Protein AF-A0AAU9RV12-F1 (afdb_monomer_lite)

Structure (mmCIF, N/CA/C/O backbone):
data_AF-A0AAU9RV12-F1
#
_entry.id   AF-A0AAU9RV12-F1
#
loop_
_atom_site.group_PDB
_atom_site.id
_atom_site.type_symbol
_atom_site.label_atom_id
_atom_site.label_alt_id
_atom_site.label_comp_id
_atom_site.label_asym_id
_atom_site.label_entity_id
_atom_site.label_seq_id
_atom_site.pdbx_PDB_ins_code
_atom_site.Cartn_x
_atom_site.Cartn_y
_atom_site.Cartn_z
_atom_site.occupancy
_atom_site.B_iso_or_equiv
_atom_site.auth_seq_id
_atom_site.auth_comp_id
_atom_site.auth_asym_id
_atom_site.auth_atom_id
_atom_site.pdbx_PDB_model_num
ATOM 1 N N . MET A 1 1 ? 1.280 -6.043 25.539 1.00 36.53 1 MET A N 1
ATOM 2 C CA . MET A 1 1 ? -0.089 -6.370 25.103 1.00 36.53 1 MET A CA 1
ATOM 3 C C . MET A 1 1 ? -0.228 -5.710 23.745 1.00 36.53 1 MET A C 1
ATOM 5 O O . MET A 1 1 ? -0.431 -4.511 23.679 1.00 36.53 1 MET A O 1
ATOM 9 N N . GLU A 1 2 ? 0.154 -6.430 22.691 1.00 38.16 2 GLU A N 1
ATOM 10 C CA . GLU A 1 2 ? 0.214 -5.901 21.323 1.00 38.16 2 GLU A CA 1
ATOM 11 C C . GLU A 1 2 ? -1.218 -5.829 20.806 1.00 38.16 2 GLU A C 1
ATOM 13 O O . GLU A 1 2 ? -1.860 -6.860 20.603 1.00 38.16 2 GLU A O 1
ATOM 18 N N . ASP A 1 3 ? -1.752 -4.612 20.732 1.00 43.84 3 ASP A N 1
ATOM 19 C CA . ASP A 1 3 ? -3.154 -4.380 20.423 1.00 43.84 3 ASP A CA 1
ATOM 20 C C . ASP A 1 3 ? -3.538 -5.059 19.106 1.00 43.84 3 ASP A C 1
ATOM 22 O O . ASP A 1 3 ? -3.090 -4.695 18.016 1.00 43.84 3 ASP A O 1
ATOM 26 N N . THR A 1 4 ? -4.457 -6.015 19.203 1.00 48.25 4 THR A N 1
ATOM 27 C CA . THR A 1 4 ? -5.082 -6.751 18.095 1.00 48.25 4 THR A CA 1
ATOM 28 C C . THR A 1 4 ? -5.861 -5.845 17.126 1.00 48.25 4 THR A C 1
ATOM 30 O O . THR A 1 4 ? -6.397 -6.305 16.121 1.00 48.25 4 THR A O 1
ATOM 33 N N . SER A 1 5 ? -5.873 -4.529 17.363 1.00 47.97 5 SER A N 1
ATOM 34 C CA . SER A 1 5 ? -6.358 -3.499 16.443 1.00 47.97 5 SER A CA 1
ATOM 35 C C . SER A 1 5 ? -5.388 -3.187 15.288 1.00 47.97 5 SER A C 1
ATOM 37 O O . SER A 1 5 ? -5.788 -2.527 14.323 1.00 47.97 5 SER A O 1
ATOM 39 N N . PHE A 1 6 ? -4.138 -3.672 15.349 1.00 47.59 6 PHE A N 1
ATOM 40 C CA . PHE A 1 6 ? -3.073 -3.400 14.372 1.00 47.59 6 PHE A CA 1
ATOM 41 C C . PHE A 1 6 ? -3.383 -3.835 12.925 1.00 47.59 6 PHE A C 1
ATOM 43 O O . PHE A 1 6 ? -2.755 -3.312 12.007 1.00 47.59 6 PHE A O 1
ATOM 50 N N . LEU A 1 7 ? -4.345 -4.738 12.702 1.00 52.47 7 LEU A N 1
ATOM 51 C CA . LEU A 1 7 ? -4.658 -5.321 11.387 1.00 52.47 7 LEU A CA 1
ATOM 52 C C . LEU A 1 7 ? -6.014 -4.887 10.800 1.00 52.47 7 LEU A C 1
ATOM 54 O O . LEU A 1 7 ? -6.510 -5.525 9.871 1.00 52.47 7 LEU A O 1
ATOM 58 N N . ASN A 1 8 ? -6.645 -3.828 11.321 1.00 54.22 8 ASN A N 1
ATOM 59 C CA . ASN A 1 8 ? -8.012 -3.492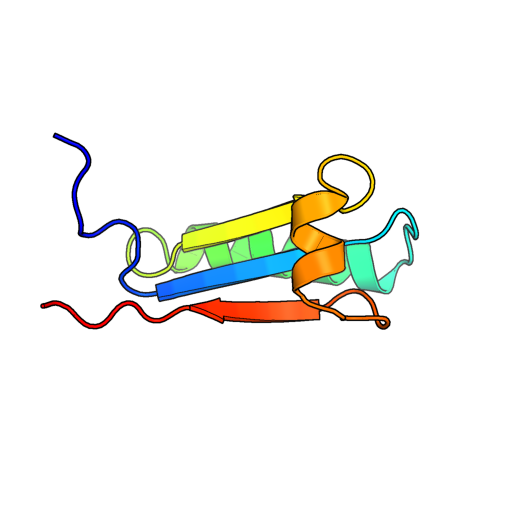 10.901 1.00 54.22 8 ASN A CA 1
ATOM 60 C C . ASN A 1 8 ? -8.123 -3.186 9.392 1.00 54.22 8 ASN A C 1
ATOM 62 O O . ASN A 1 8 ? -9.090 -3.632 8.774 1.00 54.22 8 ASN A O 1
ATOM 66 N N . LYS A 1 9 ? -7.125 -2.532 8.775 1.00 64.81 9 LYS A N 1
ATOM 67 C CA . LYS A 1 9 ? -6.908 -2.446 7.314 1.00 64.81 9 LYS A CA 1
ATOM 68 C C . LYS A 1 9 ? -5.424 -2.162 7.056 1.00 64.81 9 LYS A C 1
ATOM 70 O O . LYS A 1 9 ? -4.943 -1.097 7.443 1.00 64.81 9 LYS A O 1
ATOM 75 N N . MET A 1 10 ? -4.693 -3.092 6.442 1.00 74.69 10 MET A N 1
ATOM 76 C CA . MET A 1 10 ? -3.271 -2.915 6.124 1.00 74.69 10 MET A CA 1
ATOM 77 C C . MET A 1 10 ? -3.057 -2.916 4.614 1.00 74.69 10 MET A C 1
ATOM 79 O O . MET A 1 10 ? -3.377 -3.895 3.949 1.00 74.69 10 MET A O 1
ATOM 83 N N . PHE A 1 11 ? -2.496 -1.837 4.082 1.00 79.25 11 PHE A N 1
ATOM 84 C CA . PHE A 1 11 ? -2.012 -1.767 2.709 1.00 79.25 11 PHE A CA 1
ATOM 85 C C . PHE A 1 11 ? -0.547 -2.169 2.688 1.00 79.25 11 PHE A C 1
ATOM 87 O O . PHE A 1 11 ? 0.282 -1.543 3.342 1.00 79.25 11 PHE A O 1
ATOM 94 N N . LEU A 1 12 ? -0.224 -3.205 1.930 1.00 76.62 12 LEU A N 1
ATOM 95 C CA . LEU A 1 12 ? 1.128 -3.689 1.751 1.00 76.62 12 LEU A CA 1
ATOM 96 C C . LEU A 1 12 ? 1.583 -3.451 0.319 1.00 76.62 12 LEU A C 1
ATOM 98 O O . LEU A 1 12 ? 1.025 -4.016 -0.617 1.00 76.62 12 LEU A O 1
ATOM 102 N N . GLN A 1 13 ? 2.644 -2.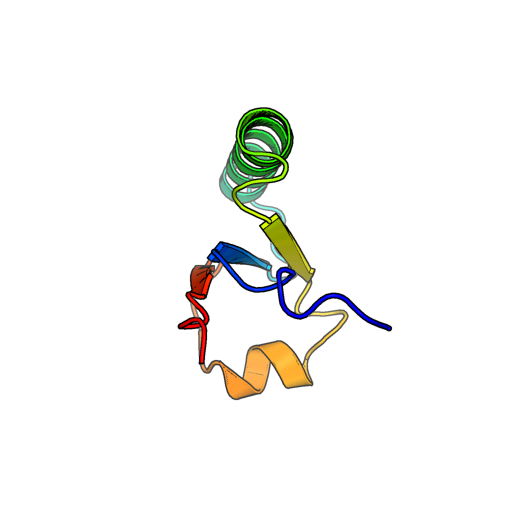675 0.161 1.00 77.06 13 GLN A N 1
ATOM 103 C CA . GLN A 1 13 ? 3.326 -2.509 -1.111 1.00 77.06 13 GLN A CA 1
ATOM 104 C C . GLN A 1 13 ? 4.562 -3.414 -1.152 1.00 77.06 13 GLN A C 1
ATOM 106 O O . GLN A 1 13 ? 5.477 -3.267 -0.336 1.00 77.06 13 GLN A O 1
ATOM 111 N N . LEU A 1 14 ? 4.616 -4.321 -2.129 1.00 73.44 14 LEU A N 1
ATOM 112 C CA . LEU A 1 14 ? 5.815 -5.093 -2.449 1.00 73.44 14 LEU A CA 1
ATOM 113 C C . LEU A 1 14 ? 6.602 -4.405 -3.560 1.00 73.44 14 LEU A C 1
ATOM 115 O O . LEU A 1 14 ? 6.065 -4.092 -4.628 1.00 73.44 14 LEU A O 1
ATOM 119 N N . ARG A 1 15 ? 7.901 -4.210 -3.319 1.00 72.75 15 ARG A N 1
ATOM 120 C CA . ARG A 1 15 ? 8.831 -3.593 -4.267 1.00 72.75 15 ARG A CA 1
ATOM 121 C C . ARG A 1 15 ? 9.998 -4.530 -4.578 1.00 72.75 15 ARG A C 1
ATOM 123 O O . ARG A 1 15 ? 10.600 -5.102 -3.667 1.00 72.75 15 ARG A O 1
ATOM 130 N N . SER A 1 16 ? 10.360 -4.637 -5.856 1.00 66.62 16 SER A N 1
ATOM 131 C CA . SER A 1 16 ? 11.629 -5.245 -6.271 1.00 66.62 16 SER A CA 1
ATOM 132 C C . SER A 1 16 ? 12.764 -4.217 -6.275 1.00 66.62 16 SER A C 1
ATOM 134 O O . SER A 1 16 ? 12.563 -3.025 -6.053 1.00 66.62 16 SER A O 1
ATOM 136 N N . THR A 1 17 ? 13.980 -4.668 -6.565 1.00 62.69 17 THR A N 1
ATOM 137 C CA . THR A 1 17 ? 15.161 -3.808 -6.749 1.00 62.69 17 THR A CA 1
ATOM 138 C C . THR A 1 17 ? 15.026 -2.792 -7.891 1.00 62.69 17 THR A C 1
ATOM 140 O O . THR A 1 17 ? 15.852 -1.884 -7.990 1.00 62.69 17 THR A O 1
ATOM 143 N N . CYS A 1 18 ? 14.005 -2.898 -8.750 1.00 63.91 18 CYS A N 1
ATOM 144 C CA . CYS A 1 18 ? 13.832 -2.003 -9.887 1.00 63.91 18 CYS A CA 1
ATOM 145 C C . CYS A 1 18 ? 13.299 -0.626 -9.444 1.00 63.91 18 CYS A C 1
ATOM 147 O O . CYS A 1 18 ? 12.115 -0.448 -9.149 1.00 63.91 18 CYS A O 1
ATOM 149 N N . LYS A 1 19 ? 14.185 0.377 -9.410 1.00 63.19 19 LYS A N 1
ATOM 150 C CA . LYS A 1 19 ? 13.846 1.788 -9.165 1.00 63.19 19 LYS A CA 1
ATOM 151 C C . LYS A 1 19 ? 13.361 2.463 -10.455 1.00 63.19 19 LYS A C 1
ATOM 153 O O . LYS A 1 19 ? 14.058 3.295 -11.022 1.00 63.19 19 LYS A O 1
ATOM 158 N N . SER A 1 20 ? 12.170 2.106 -10.926 1.00 67.94 20 SER A N 1
ATOM 159 C CA . SER A 1 20 ? 11.510 2.822 -12.031 1.00 67.94 20 SER A CA 1
ATOM 160 C C . SER A 1 20 ? 10.883 4.138 -11.541 1.00 67.94 20 SER A C 1
ATOM 162 O O . SER A 1 20 ? 10.455 4.216 -10.386 1.00 67.94 20 SER A O 1
ATOM 164 N N . TYR A 1 21 ? 10.777 5.156 -12.401 1.00 69.81 21 TYR A N 1
ATOM 165 C CA . TYR A 1 21 ? 10.124 6.441 -12.090 1.00 69.81 21 TYR A CA 1
ATOM 166 C C . TYR A 1 21 ? 8.705 6.251 -11.524 1.00 69.81 21 TYR A C 1
ATOM 168 O O . TYR A 1 21 ? 8.341 6.859 -10.519 1.00 69.81 21 TYR A O 1
ATOM 176 N N . TYR A 1 22 ? 7.949 5.299 -12.080 1.00 71.19 22 TYR A N 1
ATOM 177 C CA . TYR A 1 22 ? 6.611 4.942 -11.601 1.00 71.19 22 TYR A CA 1
ATOM 178 C C . TYR A 1 22 ? 6.605 4.432 -10.155 1.00 71.19 22 TYR A C 1
ATOM 180 O O . TYR A 1 22 ? 5.706 4.768 -9.389 1.00 71.19 22 TYR A O 1
ATOM 188 N N . THR A 1 23 ? 7.628 3.666 -9.752 1.00 74.56 23 THR A N 1
ATOM 189 C CA . THR A 1 23 ? 7.728 3.181 -8.364 1.00 74.56 23 THR A CA 1
ATOM 190 C C . THR A 1 23 ? 7.973 4.320 -7.382 1.00 74.56 23 THR A C 1
ATOM 192 O O . THR A 1 23 ? 7.430 4.287 -6.290 1.00 74.56 23 THR A O 1
ATOM 195 N N . GLN A 1 24 ? 8.731 5.349 -7.773 1.00 81.12 24 GLN A N 1
ATOM 196 C CA . GLN A 1 24 ? 9.010 6.500 -6.908 1.00 81.12 24 GLN A CA 1
ATOM 197 C C . GLN A 1 24 ? 7.781 7.394 -6.728 1.00 81.12 24 GLN A C 1
ATOM 199 O O . GLN A 1 24 ? 7.526 7.875 -5.628 1.00 81.12 24 GLN A O 1
ATOM 204 N N . HIS A 1 25 ? 7.010 7.604 -7.799 1.00 85.12 25 HIS A N 1
ATOM 205 C CA . HIS A 1 25 ? 5.760 8.354 -7.710 1.00 85.12 25 HIS A CA 1
ATOM 206 C C . HIS A 1 25 ? 4.743 7.636 -6.814 1.00 85.12 25 HIS A C 1
ATOM 208 O O . HIS A 1 25 ? 4.148 8.261 -5.940 1.00 85.12 25 HIS A O 1
ATOM 214 N N . LEU A 1 26 ? 4.609 6.315 -6.977 1.00 83.62 26 LEU A N 1
ATOM 215 C CA . LEU A 1 26 ? 3.737 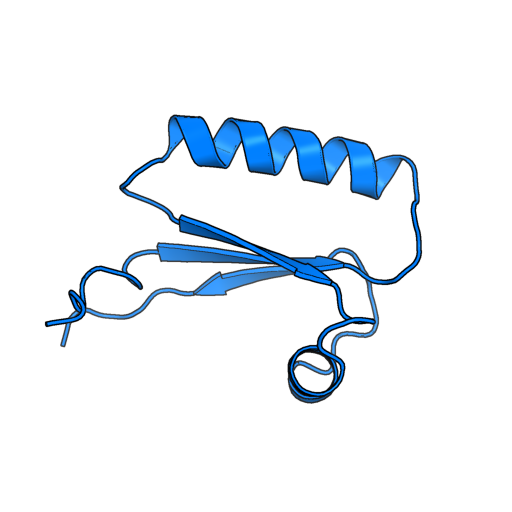5.502 -6.135 1.00 83.62 26 LEU A CA 1
ATOM 216 C C . LEU A 1 26 ? 4.177 5.508 -4.663 1.00 83.62 26 LEU A C 1
ATOM 218 O O . LEU A 1 26 ? 3.324 5.638 -3.791 1.00 83.62 26 LEU A O 1
ATOM 222 N N . ASP A 1 27 ? 5.483 5.410 -4.388 1.00 85.38 27 ASP A N 1
ATOM 223 C CA . ASP A 1 27 ? 6.019 5.480 -3.021 1.00 85.38 27 ASP A CA 1
ATOM 224 C C . ASP A 1 27 ? 5.598 6.790 -2.332 1.00 85.38 27 ASP A C 1
ATOM 226 O O . ASP A 1 27 ? 5.112 6.757 -1.206 1.00 85.38 27 ASP A O 1
ATOM 230 N N . ARG A 1 28 ? 5.713 7.934 -3.027 1.00 88.12 28 ARG A N 1
ATOM 231 C CA . ARG A 1 28 ? 5.305 9.241 -2.487 1.00 88.12 28 ARG A CA 1
ATOM 232 C C . ARG A 1 28 ? 3.804 9.297 -2.195 1.00 88.12 28 ARG A C 1
ATOM 234 O O . ARG A 1 28 ? 3.415 9.719 -1.115 1.00 88.12 28 ARG A O 1
ATOM 241 N N . MET A 1 29 ? 2.974 8.845 -3.135 1.00 89.38 29 MET A N 1
ATOM 242 C CA . MET A 1 29 ? 1.515 8.823 -2.958 1.00 89.38 29 MET A CA 1
ATOM 243 C C . MET A 1 29 ? 1.095 7.949 -1.770 1.00 89.38 29 MET A C 1
ATOM 245 O O . MET A 1 29 ? 0.184 8.306 -1.029 1.00 89.38 29 MET A O 1
ATOM 249 N N . LEU A 1 30 ? 1.770 6.815 -1.559 1.00 87.06 30 LEU A N 1
ATOM 250 C CA . LEU A 1 30 ? 1.496 5.935 -0.423 1.00 87.06 30 LEU A CA 1
ATOM 251 C C . LEU A 1 30 ? 1.976 6.527 0.903 1.00 87.06 30 LEU A C 1
ATOM 253 O O . LEU A 1 30 ? 1.316 6.321 1.915 1.00 87.06 30 LEU A O 1
ATOM 257 N N . GLU A 1 31 ? 3.087 7.263 0.913 1.00 88.88 31 GLU A N 1
ATOM 258 C CA . GLU A 1 31 ? 3.550 7.999 2.095 1.00 88.88 31 GLU A CA 1
ATOM 259 C C . GLU A 1 31 ? 2.575 9.130 2.470 1.00 88.88 31 GLU A C 1
ATOM 261 O O . GLU A 1 31 ? 2.223 9.261 3.640 1.00 88.88 31 GLU A O 1
ATOM 266 N N . GLU A 1 32 ? 2.065 9.887 1.493 1.00 91.94 32 GLU A N 1
ATOM 267 C CA . GLU A 1 32 ? 1.039 10.920 1.713 1.00 91.94 32 GLU A CA 1
ATOM 268 C C . GLU A 1 32 ? -0.271 10.312 2.246 1.00 91.94 32 GLU A C 1
ATOM 270 O O . GLU A 1 32 ? -0.795 10.755 3.271 1.00 91.94 32 GLU A O 1
ATOM 275 N N . ALA A 1 33 ? -0.748 9.227 1.628 1.00 89.06 33 ALA A N 1
ATOM 276 C CA . ALA A 1 33 ? -1.929 8.500 2.092 1.00 89.06 33 ALA A CA 1
ATOM 277 C C . ALA A 1 33 ? -1.728 7.903 3.498 1.00 89.06 33 ALA A C 1
ATOM 279 O O . ALA A 1 33 ? -2.648 7.900 4.316 1.00 89.06 33 ALA A O 1
ATOM 280 N N . ALA A 1 34 ? -0.524 7.425 3.821 1.00 87.81 34 ALA A N 1
ATOM 281 C CA . ALA A 1 34 ? -0.227 6.898 5.149 1.00 87.81 34 ALA A CA 1
ATOM 282 C C . ALA A 1 34 ? -0.402 7.949 6.245 1.00 87.81 34 ALA A C 1
ATOM 284 O O . ALA A 1 34 ? -0.845 7.601 7.336 1.00 87.81 34 ALA A O 1
ATOM 285 N N . VAL A 1 35 ? -0.085 9.213 5.956 1.00 89.31 35 VAL A N 1
ATOM 286 C CA . VAL A 1 35 ? -0.301 10.329 6.884 1.00 89.31 35 VAL A CA 1
ATOM 287 C C . VAL A 1 35 ? -1.788 10.669 6.988 1.00 89.31 35 VAL A C 1
ATOM 289 O O . VAL A 1 35 ? -2.287 10.845 8.097 1.00 89.31 35 VAL A O 1
ATOM 292 N N . GLU A 1 36 ? -2.504 10.719 5.864 1.00 90.88 36 GLU A N 1
ATOM 293 C CA . GLU A 1 36 ? -3.928 11.084 5.823 1.00 90.88 36 GLU A CA 1
ATOM 294 C C . GLU A 1 36 ? -4.829 10.060 6.529 1.00 90.88 36 GLU A C 1
ATOM 296 O O . GLU A 1 36 ? -5.730 10.421 7.286 1.00 90.88 36 GLU A O 1
ATOM 301 N N . PHE A 1 37 ? -4.585 8.768 6.308 1.00 85.75 37 PHE A N 1
ATOM 302 C CA . PHE A 1 37 ? -5.444 7.700 6.820 1.00 85.75 37 PHE A CA 1
ATOM 303 C C . PHE A 1 37 ? -4.998 7.143 8.177 1.00 85.75 37 PHE A C 1
ATOM 305 O O . PHE A 1 37 ? -5.621 6.201 8.682 1.00 85.75 37 PHE A O 1
ATOM 312 N N . TYR A 1 38 ? -3.952 7.696 8.794 1.00 80.19 38 TYR A N 1
ATOM 313 C CA . TYR A 1 38 ? -3.525 7.288 10.130 1.00 80.19 38 TYR A CA 1
ATOM 314 C C . TYR A 1 38 ? -4.542 7.734 11.198 1.00 80.19 38 TYR A C 1
ATOM 316 O O . TYR A 1 38 ? -4.966 8.888 11.187 1.00 80.19 38 TYR A O 1
ATOM 324 N N . PRO A 1 39 ? -4.938 6.875 12.163 1.00 82.06 39 PRO A N 1
ATOM 325 C CA . PRO A 1 39 ? -4.510 5.489 12.406 1.00 82.06 39 PRO A CA 1
ATOM 326 C C . PRO A 1 39 ? -5.445 4.422 11.799 1.00 82.06 39 PRO A C 1
ATOM 328 O O . PRO A 1 39 ? -5.291 3.234 12.081 1.00 82.06 39 PRO A O 1
ATOM 331 N N . THR A 1 40 ? -6.439 4.833 11.011 1.00 80.50 40 THR A N 1
ATOM 332 C CA . THR A 1 40 ? -7.501 3.971 10.465 1.00 80.50 40 THR A CA 1
ATOM 333 C C . THR A 1 40 ? -6.967 2.896 9.520 1.00 80.50 40 THR A C 1
ATOM 335 O O . THR A 1 40 ? -7.457 1.764 9.526 1.00 80.50 40 THR A O 1
ATOM 338 N N . ILE A 1 41 ? -5.977 3.244 8.700 1.00 81.00 41 ILE A N 1
ATOM 339 C CA . ILE A 1 41 ? -5.346 2.347 7.732 1.00 81.00 41 ILE A CA 1
ATOM 340 C C . ILE A 1 41 ? -3.836 2.404 7.942 1.00 81.00 41 ILE A C 1
ATOM 342 O O . ILE A 1 41 ? -3.252 3.483 8.006 1.00 81.00 41 ILE A O 1
ATOM 346 N N . LYS A 1 42 ? -3.191 1.237 8.033 1.00 81.00 42 LYS A N 1
ATOM 347 C CA . LYS A 1 42 ? -1.729 1.145 8.122 1.00 81.00 42 LYS A CA 1
ATOM 348 C C . LYS A 1 42 ? -1.138 0.829 6.760 1.00 81.00 42 LYS A C 1
ATOM 350 O O . LYS A 1 42 ? -1.550 -0.129 6.113 1.00 81.00 42 LYS A O 1
ATOM 355 N N . PHE A 1 43 ? -0.145 1.605 6.354 1.00 85.44 43 PHE A N 1
ATOM 356 C CA . PHE A 1 43 ? 0.608 1.381 5.126 1.00 85.44 43 PHE A CA 1
ATOM 357 C C . PHE A 1 43 ? 1.955 0.760 5.483 1.00 85.44 43 PHE A C 1
ATOM 359 O O . PHE A 1 43 ? 2.658 1.238 6.372 1.00 85.44 43 PHE A O 1
ATOM 366 N N . MET A 1 44 ? 2.308 -0.326 4.806 1.00 83.50 44 MET A N 1
ATOM 367 C CA . MET A 1 44 ? 3.555 -1.052 4.993 1.00 83.50 44 MET A CA 1
ATOM 368 C C . MET A 1 44 ? 4.245 -1.215 3.641 1.00 83.50 44 MET A C 1
ATOM 370 O O . MET A 1 44 ? 3.627 -1.614 2.654 1.00 83.50 44 MET A O 1
ATOM 374 N N . ARG A 1 45 ? 5.548 -0.931 3.596 1.00 83.62 45 ARG A N 1
ATOM 375 C CA . ARG A 1 45 ? 6.389 -1.118 2.410 1.00 83.62 45 ARG A CA 1
ATOM 376 C C . ARG A 1 45 ? 7.399 -2.223 2.681 1.00 83.62 45 ARG A C 1
ATOM 378 O O . ARG A 1 45 ? 8.186 -2.115 3.619 1.00 83.62 45 ARG A O 1
ATOM 385 N N . ILE A 1 46 ? 7.403 -3.261 1.848 1.00 82.44 46 ILE A N 1
ATOM 386 C CA . ILE A 1 46 ? 8.363 -4.365 1.931 1.00 82.44 46 ILE A CA 1
ATOM 387 C C . ILE A 1 46 ? 9.245 -4.374 0.683 1.00 82.44 46 ILE A C 1
ATOM 389 O O . ILE A 1 46 ? 8.775 -4.436 -0.456 1.00 82.44 46 ILE A O 1
ATOM 393 N N . GLU A 1 47 ? 10.556 -4.348 0.914 1.00 81.00 47 GLU A N 1
ATOM 394 C CA . GLU A 1 47 ? 11.563 -4.545 -0.124 1.00 81.00 47 GLU A CA 1
ATOM 395 C C . GLU A 1 47 ? 11.898 -6.035 -0.241 1.00 81.00 47 GLU A C 1
ATOM 397 O O . GLU A 1 47 ? 12.551 -6.615 0.628 1.00 81.00 47 GLU A O 1
ATOM 402 N N . CYS A 1 48 ? 11.502 -6.657 -1.349 1.00 77.44 48 CYS A N 1
ATOM 403 C CA . CYS A 1 48 ? 11.773 -8.065 -1.624 1.00 77.44 48 CYS A CA 1
ATOM 404 C C . CYS A 1 48 ? 13.247 -8.498 -1.601 1.00 77.44 48 CYS A C 1
ATOM 406 O O . CYS A 1 48 ? 13.487 -9.614 -1.143 1.00 77.44 48 CYS A O 1
ATOM 408 N N . PRO A 1 49 ? 14.254 -7.690 -2.008 1.00 77.56 49 PRO A N 1
ATOM 409 C CA . PRO A 1 49 ? 15.653 -8.082 -1.805 1.00 77.56 49 PRO A CA 1
ATOM 410 C C . PRO A 1 49 ? 16.027 -8.257 -0.326 1.00 77.56 49 PRO A C 1
ATOM 412 O O . PRO A 1 49 ? 16.918 -9.041 -0.021 1.00 77.56 49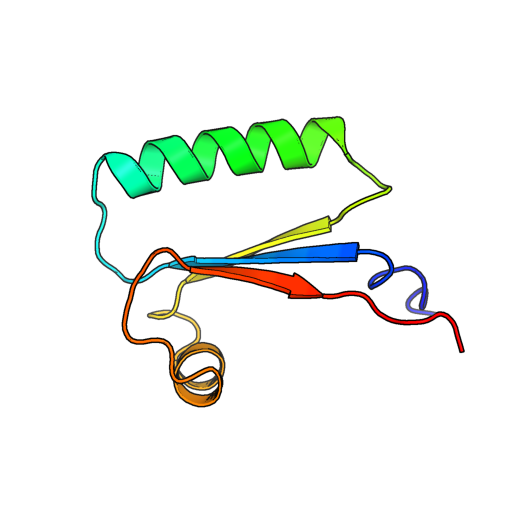 PRO A O 1
ATOM 415 N N . LYS A 1 50 ? 15.354 -7.550 0.594 1.00 80.12 50 LYS A N 1
ATOM 416 C CA . LYS A 1 50 ? 15.578 -7.683 2.042 1.00 80.12 50 LYS A CA 1
ATOM 417 C C . LYS A 1 50 ? 14.778 -8.835 2.648 1.00 80.12 50 LYS A C 1
ATOM 419 O O . LYS A 1 50 ? 15.232 -9.446 3.609 1.00 80.12 50 LYS A O 1
ATOM 424 N N . TYR A 1 51 ? 13.613 -9.147 2.078 1.00 81.12 51 TYR A N 1
ATOM 425 C CA . TYR A 1 51 ? 12.693 -10.168 2.588 1.00 81.12 51 TYR A CA 1
ATOM 426 C C . TYR A 1 51 ? 12.270 -11.168 1.496 1.00 81.12 51 TYR A C 1
ATOM 428 O O . TYR A 1 51 ? 11.088 -11.241 1.144 1.00 81.12 51 TYR A O 1
ATOM 436 N N . PRO A 1 52 ? 13.204 -11.976 0.958 1.00 76.19 52 PRO A N 1
ATOM 437 C CA . PRO A 1 52 ? 12.911 -12.882 -0.151 1.00 76.19 52 PRO A CA 1
ATOM 438 C C . PRO A 1 52 ? 11.838 -13.919 0.207 1.00 76.19 52 PRO A C 1
ATOM 440 O O . PRO A 1 52 ? 10.938 -14.155 -0.592 1.00 76.19 52 PRO A O 1
ATOM 443 N N . GLY A 1 53 ? 11.853 -14.475 1.426 1.00 79.81 53 GLY A N 1
ATOM 444 C CA . GLY A 1 53 ? 10.840 -15.446 1.869 1.00 79.81 53 GLY A CA 1
ATOM 445 C C . GLY A 1 53 ? 9.413 -14.884 1.873 1.00 79.81 53 GLY A C 1
ATOM 446 O O . GLY A 1 53 ? 8.470 -15.566 1.470 1.00 79.81 53 GLY A O 1
ATOM 447 N N . PHE A 1 54 ? 9.252 -13.609 2.240 1.00 80.06 54 PHE A N 1
ATOM 448 C CA . PHE A 1 54 ? 7.952 -12.939 2.213 1.00 80.06 54 PHE A CA 1
ATOM 449 C C . PHE A 1 54 ? 7.437 -12.750 0.775 1.00 80.06 54 PHE A C 1
ATOM 451 O O . PHE A 1 54 ? 6.253 -12.928 0.507 1.00 80.06 54 PHE A O 1
ATOM 458 N N . CYS A 1 55 ? 8.314 -12.422 -0.175 1.00 75.12 55 CYS A N 1
ATOM 459 C CA . CYS A 1 55 ? 7.899 -12.195 -1.562 1.00 75.12 55 CYS A CA 1
ATOM 460 C C . CYS A 1 55 ? 7.725 -13.488 -2.371 1.00 75.12 55 CYS A C 1
ATOM 462 O O . CYS A 1 55 ? 6.828 -13.562 -3.209 1.00 75.12 55 CYS A O 1
ATOM 464 N N . ILE A 1 56 ? 8.526 -14.525 -2.097 1.00 74.94 56 ILE A N 1
ATOM 465 C CA . ILE A 1 56 ? 8.413 -15.842 -2.749 1.00 74.94 56 ILE A CA 1
ATOM 466 C C . ILE A 1 56 ? 7.068 -16.493 -2.411 1.00 74.94 56 ILE A C 1
ATOM 468 O O . ILE A 1 56 ? 6.378 -16.984 -3.302 1.00 74.94 56 ILE A O 1
ATOM 472 N N . THR A 1 57 ? 6.653 -16.442 -1.141 1.00 73.19 57 THR A N 1
ATOM 473 C CA . THR A 1 57 ? 5.366 -17.008 -0.692 1.00 73.19 57 THR A CA 1
ATOM 474 C C . THR A 1 57 ? 4.153 -16.341 -1.343 1.00 73.19 57 THR A C 1
ATOM 476 O O . THR A 1 57 ? 3.124 -16.986 -1.517 1.00 73.19 57 THR A O 1
ATOM 479 N N . ARG A 1 58 ? 4.273 -15.078 -1.772 1.00 73.31 58 ARG A N 1
ATOM 480 C CA . ARG A 1 58 ? 3.203 -14.333 -2.458 1.00 73.31 58 ARG A CA 1
ATOM 481 C C . ARG A 1 58 ? 3.074 -14.664 -3.949 1.00 73.31 58 ARG A C 1
ATOM 483 O O . ARG A 1 58 ? 2.080 -14.268 -4.554 1.00 73.31 58 ARG A O 1
ATOM 490 N N . GLN A 1 5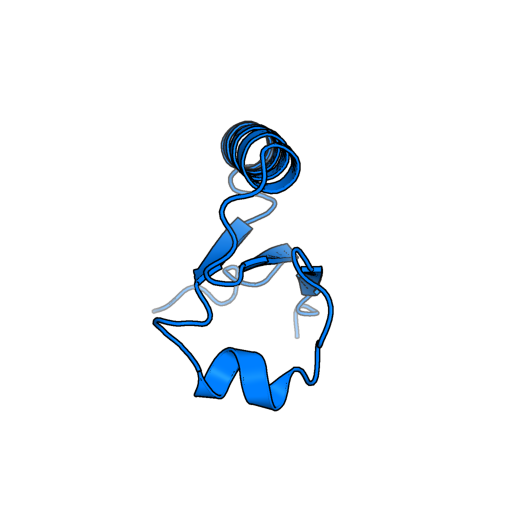9 ? 4.056 -15.357 -4.541 1.00 67.56 59 GLN A N 1
ATOM 491 C CA . GLN A 1 59 ? 4.096 -15.759 -5.959 1.00 67.56 59 GLN A CA 1
ATOM 492 C C . GLN A 1 59 ? 3.792 -14.618 -6.955 1.00 67.56 59 GLN A C 1
ATOM 494 O O . GLN A 1 59 ? 3.252 -14.843 -8.038 1.00 67.56 59 GLN A O 1
ATOM 499 N N . LYS A 1 60 ? 4.118 -13.365 -6.608 1.00 70.69 60 LYS A N 1
ATOM 500 C CA . LYS A 1 60 ? 3.918 -12.213 -7.499 1.00 70.69 60 LYS A CA 1
ATOM 501 C C . LYS A 1 60 ? 5.179 -11.969 -8.322 1.00 70.69 60 LYS A C 1
ATOM 503 O O . LYS A 1 60 ? 6.250 -11.726 -7.773 1.00 70.69 60 LYS A O 1
ATOM 508 N N . SER A 1 61 ? 5.040 -12.023 -9.645 1.00 65.38 61 SER A N 1
ATOM 509 C CA . SER A 1 61 ? 6.123 -11.772 -10.606 1.00 65.38 61 SER A CA 1
ATOM 510 C C . SER A 1 61 ? 6.170 -10.325 -11.112 1.00 65.38 61 SER A C 1
ATOM 512 O O . SER A 1 61 ? 7.172 -9.917 -11.695 1.00 65.38 61 SER A O 1
ATOM 514 N N . VAL A 1 62 ? 5.112 -9.541 -10.876 1.00 69.94 62 VAL A N 1
ATOM 515 C CA . VAL A 1 62 ? 4.976 -8.157 -11.351 1.00 69.94 62 VAL A CA 1
ATOM 516 C C . VAL A 1 62 ? 5.052 -7.195 -10.169 1.00 69.94 62 VAL A C 1
ATOM 518 O O . VAL A 1 62 ? 4.312 -7.334 -9.196 1.00 69.94 62 VAL A O 1
ATOM 521 N N . TYR A 1 63 ? 5.950 -6.216 -10.274 1.00 71.12 63 TYR A N 1
ATOM 522 C CA . TYR A 1 63 ? 6.174 -5.167 -9.282 1.00 71.12 63 TYR A CA 1
ATOM 523 C C . TYR A 1 63 ? 5.929 -3.784 -9.901 1.00 71.12 63 TYR A C 1
ATOM 525 O O . TYR A 1 63 ? 6.234 -3.599 -11.080 1.00 71.12 63 TYR A O 1
ATOM 533 N N . PRO A 1 64 ? 5.486 -2.786 -9.119 1.00 75.00 64 PRO A N 1
ATOM 534 C CA . PRO A 1 64 ? 5.052 -2.890 -7.726 1.00 75.00 64 PRO A CA 1
ATOM 535 C C . PRO A 1 64 ? 3.679 -3.571 -7.622 1.00 75.00 64 PRO A C 1
ATOM 537 O O . PRO A 1 64 ? 2.837 -3.423 -8.503 1.00 75.00 64 PRO A O 1
ATOM 540 N N . PHE A 1 65 ? 3.451 -4.309 -6.539 1.00 77.88 65 PHE A N 1
ATOM 541 C CA . PHE A 1 65 ? 2.158 -4.928 -6.241 1.00 77.88 65 PHE A CA 1
ATOM 542 C C . PHE A 1 65 ? 1.642 -4.400 -4.905 1.00 77.88 65 PHE A C 1
ATOM 544 O O . PHE A 1 65 ? 2.426 -4.238 -3.967 1.00 77.88 65 PHE A O 1
ATOM 551 N N . ILE A 1 66 ? 0.339 -4.127 -4.835 1.00 80.81 66 ILE A N 1
ATOM 552 C CA . ILE A 1 66 ? -0.334 -3.640 -3.632 1.00 80.81 66 ILE A CA 1
ATOM 553 C C . ILE A 1 66 ? -1.341 -4.689 -3.179 1.00 80.81 66 ILE A C 1
ATOM 555 O O . ILE A 1 66 ? -2.160 -5.159 -3.968 1.00 80.81 66 ILE A O 1
ATOM 559 N N . GLU A 1 67 ? -1.296 -5.017 -1.896 1.00 79.62 67 GLU A N 1
ATOM 560 C CA . GLU A 1 67 ? -2.211 -5.942 -1.249 1.00 79.62 67 GLU A CA 1
ATOM 561 C C . GLU A 1 67 ? -2.912 -5.282 -0.075 1.00 79.62 67 GLU A C 1
ATOM 563 O O . GLU A 1 67 ? -2.278 -4.604 0.729 1.00 79.62 67 GLU A O 1
ATOM 568 N N . ILE A 1 68 ? -4.218 -5.498 0.039 1.00 81.88 68 ILE A N 1
ATOM 569 C CA . ILE A 1 68 ? -5.016 -4.978 1.144 1.00 81.88 68 ILE A CA 1
ATOM 570 C C . ILE A 1 68 ? -5.381 -6.153 2.038 1.00 81.88 68 ILE A C 1
ATOM 572 O O . ILE A 1 68 ? -6.090 -7.067 1.622 1.00 81.88 68 ILE A O 1
ATOM 576 N N . PHE A 1 69 ? -4.917 -6.113 3.278 1.00 79.94 69 PHE A N 1
ATOM 577 C CA . PHE A 1 69 ? -5.335 -7.035 4.318 1.00 79.94 69 PHE A CA 1
ATOM 578 C C . PHE A 1 69 ? -6.460 -6.414 5.114 1.00 79.94 69 PHE A C 1
ATOM 580 O O . PHE A 1 69 ? -6.355 -5.287 5.602 1.00 79.94 69 PHE A O 1
ATOM 587 N N . HIS A 1 70 ? -7.514 -7.190 5.293 1.00 73.44 70 HIS A N 1
ATOM 588 C CA . HIS A 1 70 ? -8.553 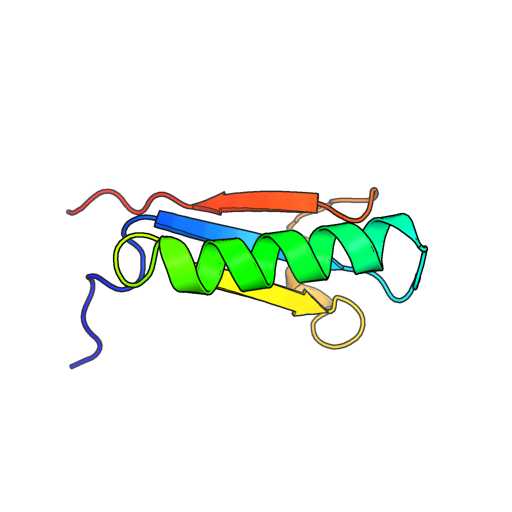-6.900 6.254 1.00 73.44 70 HIS A CA 1
ATOM 589 C C . HIS A 1 70 ? -8.560 -8.038 7.267 1.00 73.44 70 HIS A C 1
ATOM 591 O O . HIS A 1 70 ? -8.882 -9.169 6.908 1.00 73.44 70 HIS A O 1
ATOM 597 N N . SER A 1 71 ? -8.170 -7.763 8.512 1.00 63.53 71 SER A N 1
ATOM 598 C CA . SER A 1 71 ? -8.435 -8.716 9.585 1.00 63.53 71 SER A CA 1
ATOM 599 C C . SER A 1 71 ? -9.874 -8.513 10.043 1.00 63.53 71 SER A C 1
ATOM 601 O O . SER A 1 71 ? -10.193 -7.419 10.521 1.00 63.53 71 SER A O 1
ATOM 603 N N . PRO A 1 72 ? -10.754 -9.520 9.925 1.00 57.38 72 PRO A N 1
ATOM 604 C CA . PRO A 1 72 ? -12.032 -9.460 10.611 1.00 57.38 72 PRO A CA 1
ATOM 605 C C . PRO A 1 72 ? -11.752 -9.381 12.117 1.00 57.38 72 PRO A C 1
ATOM 607 O O . PRO A 1 72 ? -10.884 -10.091 12.630 1.00 57.38 72 PRO A O 1
ATOM 610 N N . LYS A 1 73 ? -12.448 -8.484 12.824 1.00 56.03 73 LYS A N 1
ATOM 611 C CA . LYS A 1 73 ? -12.499 -8.538 14.288 1.00 56.03 73 LYS A CA 1
ATOM 612 C C . LYS A 1 73 ? -13.170 -9.868 14.649 1.00 56.03 73 LYS A C 1
ATOM 614 O O . LYS A 1 73 ? -14.320 -10.064 14.259 1.00 56.03 73 LYS A O 1
ATOM 619 N N . GLN A 1 74 ? -12.423 -10.779 15.277 1.00 52.69 74 GLN A N 1
ATOM 620 C CA . GLN A 1 74 ? -12.997 -11.952 15.947 1.00 52.69 74 GLN A CA 1
ATOM 621 C C . GLN A 1 74 ? -13.842 -11.512 17.139 1.00 52.69 74 GLN A C 1
ATOM 623 O O . GLN A 1 74 ? -13.456 -10.509 17.785 1.00 52.69 74 GLN A O 1
#

Organism: Thlaspi arvense (NCBI:txid13288)

pLDDT: mean 73.56, std 12.77, range [36.53, 91.94]

Sequence (74 aa):
MEDTSFLNKMFLQLRSTCKSYYTQHLDRMLEEAAVEFYPTIKFMRIECPKYPGFCITRQKSVYPFIEIFHSPKQ

Radius of gyration: 13.35 Å; chains: 1; bounding box: 29×28×37 Å

Secondary structure (DSSP, 8-state):
---GGGGSSEEEEEE-S---HHHHHHHHHHHHHHHHTTTTSEEEEEETTT-HHHHHHTT--SSSEEEEE-----

Foldseek 3Di:
DPDPLQQQKEKEWEAEPDPDPVVVVVVVVLVVVCVVCPPVYHYYYDYCVVPVVVVVVVVDPDPGDIDMTHDPDD